Protein AF-W1YGW5-F1 (afdb_monomer)

Radius of gyration: 15.82 Å; Cα contacts (8 Å, |Δi|>4): 30; chains: 1; bounding box: 36×16×42 Å

Solvent-accessible surface area (backbone atoms only — not comparable to full-atom values): 4176 Å² total; per-residue (Å²): 130,88,85,84,85,80,86,55,92,89,42,55,66,61,51,54,48,49,50,51,52,52,54,52,53,54,53,52,53,50,45,56,50,42,57,59,47,46,77,75,44,61,69,68,54,24,55,31,42,53,55,39,54,77,43,66,86,42,77,76,65,42,67,67,46,56,76,54,107

Sequence (69 aa):
GPSWANSLFEDNAEYGYGMYIGVKKIRQQLVELAAKAVETATGELKDALEQWIEFANLGAATRQRSERL

pLDDT: mean 96.87, std 1.94, range [88.25, 98.62]

Mean predicted aligned error: 2.68 Å

Nearest PDB structures (foldseek):
  7mfd-assembly1_D  TM=5.895E-01  e=4.416E+00  Homo sapiens
  5m35-assembly1_B  TM=6.065E-01  e=7.209E+00  Homo sapiens
  4err-assembly1_A  TM=5.132E-01  e=8.663E+00  Vibrio vulnificus
  3kbu-assembly2_B  TM=5.059E-01  e=9.792E+00  Homo sapiens
  3kbt-assembly2_B  TM=5.033E-01  e=9.792E+00  Homo sapiens

Organism: NCBI:txid408170

InterPro domains:
  IPR029061 Thiamin diphosphate-binding fold [SSF52518] (1-59)
  IPR050722 Pyruvate:ferredoxin/flavodoxin oxidoreductase [PTHR32154] (1-68)
  IPR055168 Pyruvate-ferredoxin oxidoreductase, insertion domain [PF22338] (27-54)

Foldseek 3Di:
DDDDDDDDPPCRPVVVVVVVVVVVVVLVVVLVVLVVVLVVDDDQSNVLSVVCNVCSPPPPCNVVSVVSD

Secondary structure (DSSP, 8-state):
--------SS-HHHHHHHHHHHHHHHHHHHHHHHHHHHTT--HHHHHHHHHHHHTTT--TTHHHHHTT-

Structure (mmCIF, N/CA/C/O backbone):
data_AF-W1YGW5-F1
#
_entry.id   AF-W1YGW5-F1
#
loop_
_atom_site.group_PDB
_atom_site.id
_atom_site.type_symbol
_atom_site.label_atom_id
_atom_site.label_alt_id
_atom_site.label_comp_id
_atom_site.label_asym_id
_atom_site.label_entity_id
_atom_site.label_seq_id
_atom_site.pdbx_PDB_ins_code
_atom_site.Cartn_x
_atom_site.Cartn_y
_atom_site.Cartn_z
_atom_site.occupancy
_atom_site.B_iso_or_equiv
_atom_site.auth_seq_id
_atom_site.auth_comp_id
_atom_site.auth_asym_id
_atom_site.auth_atom_id
_atom_site.pdbx_PDB_model_num
ATOM 1 N N . GLY A 1 1 ? -5.538 8.473 -14.544 1.00 90.56 1 GLY A N 1
ATOM 2 C CA . GLY A 1 1 ? -5.147 7.949 -15.868 1.00 90.56 1 GLY A CA 1
ATOM 3 C C . GLY A 1 1 ? -3.946 7.036 -15.712 1.00 90.56 1 GLY A C 1
ATOM 4 O O . GLY A 1 1 ? -3.529 6.845 -14.573 1.00 90.56 1 GLY A O 1
ATOM 5 N N . PRO A 1 2 ? -3.410 6.462 -16.799 1.00 95.19 2 PRO A N 1
ATOM 6 C CA . PRO A 1 2 ? -2.170 5.695 -16.733 1.00 95.19 2 PRO A CA 1
ATOM 7 C C . PRO A 1 2 ? -0.997 6.614 -16.367 1.00 95.19 2 PRO A C 1
ATOM 9 O O . PRO A 1 2 ? -0.851 7.689 -16.949 1.00 95.19 2 PRO A O 1
ATOM 12 N N . SER A 1 3 ? -0.174 6.194 -15.408 1.00 95.62 3 SER A N 1
ATOM 13 C CA . SER A 1 3 ? 1.134 6.809 -15.171 1.00 95.62 3 SER A CA 1
ATOM 14 C C . SER A 1 3 ? 2.115 6.280 -16.212 1.00 95.62 3 SER A C 1
ATOM 16 O O . SER A 1 3 ? 2.113 5.083 -16.497 1.00 95.62 3 SER A O 1
ATOM 18 N N . TRP A 1 4 ? 2.941 7.156 -16.778 1.00 96.38 4 TRP A N 1
ATOM 19 C CA . TRP A 1 4 ? 3.900 6.798 -17.819 1.00 96.38 4 TRP A CA 1
ATOM 20 C C . TRP A 1 4 ? 5.296 7.284 -17.444 1.00 96.38 4 TRP A C 1
ATOM 22 O O . TRP A 1 4 ? 5.455 8.418 -16.992 1.00 96.38 4 TRP A O 1
ATOM 32 N N . ALA A 1 5 ? 6.290 6.425 -17.647 1.00 96.62 5 ALA A N 1
ATOM 33 C CA . ALA A 1 5 ? 7.700 6.755 -17.533 1.00 96.62 5 ALA A CA 1
ATOM 34 C C . ALA A 1 5 ? 8.512 5.825 -18.444 1.00 96.62 5 ALA A C 1
ATOM 36 O O . ALA A 1 5 ? 8.107 4.691 -18.696 1.00 96.62 5 ALA A O 1
ATOM 37 N N . ASN A 1 6 ? 9.652 6.311 -18.923 1.00 96.69 6 ASN A N 1
ATOM 38 C CA . ASN A 1 6 ? 10.590 5.567 -19.753 1.00 96.69 6 ASN A CA 1
ATOM 39 C C . ASN A 1 6 ? 11.985 5.750 -19.150 1.00 96.69 6 ASN A C 1
ATOM 41 O O . ASN A 1 6 ? 12.373 6.889 -18.886 1.00 96.69 6 ASN A O 1
ATOM 45 N N . SER A 1 7 ? 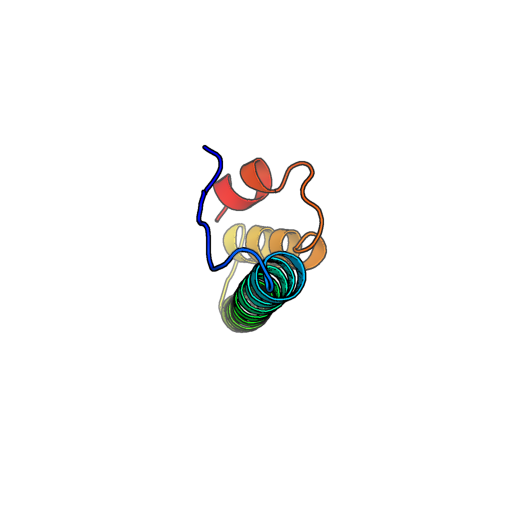12.666 4.637 -18.875 1.00 97.12 7 SER A N 1
ATOM 46 C CA . SER A 1 7 ? 14.042 4.634 -18.378 1.00 97.12 7 SER A CA 1
ATOM 47 C C . SER A 1 7 ? 14.999 4.641 -19.569 1.00 97.12 7 SER A C 1
ATOM 49 O O . SER A 1 7 ? 15.156 5.679 -20.212 1.00 97.12 7 SER A O 1
ATOM 51 N N . LEU A 1 8 ? 15.597 3.499 -19.901 1.00 97.62 8 LEU A N 1
ATOM 5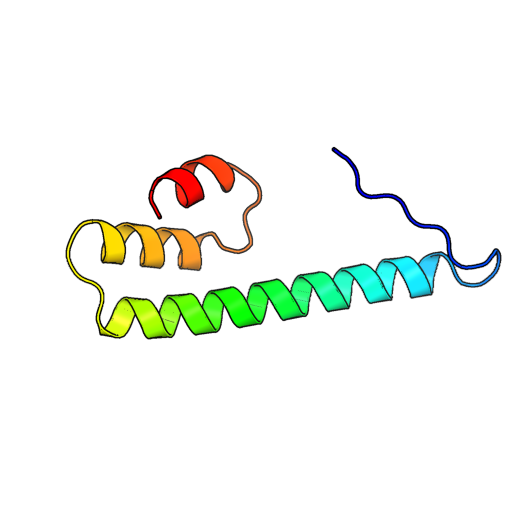2 C CA . LEU A 1 8 ? 16.506 3.317 -21.021 1.00 97.62 8 LEU A CA 1
ATOM 53 C C . LEU A 1 8 ? 16.010 2.187 -21.932 1.00 97.62 8 LEU A C 1
ATOM 55 O O . LEU A 1 8 ? 15.011 1.512 -21.671 1.00 97.62 8 LEU A O 1
ATOM 59 N N . PHE A 1 9 ? 16.692 2.003 -23.060 1.00 97.75 9 PHE A N 1
ATOM 60 C CA . PHE A 1 9 ? 16.314 0.980 -24.033 1.00 97.75 9 PHE A CA 1
ATOM 61 C C . PHE A 1 9 ? 16.553 -0.435 -23.486 1.00 97.75 9 PHE A C 1
ATOM 63 O O . PHE A 1 9 ? 15.773 -1.350 -23.745 1.00 97.75 9 PHE A O 1
ATOM 70 N N . GLU A 1 10 ? 17.625 -0.598 -22.717 1.00 98.06 10 GLU A N 1
ATOM 71 C CA . GLU A 1 10 ? 18.145 -1.869 -22.228 1.00 98.06 10 GLU A CA 1
ATOM 72 C C . GLU A 1 10 ? 17.549 -2.348 -20.895 1.00 98.06 10 GLU A C 1
ATOM 74 O O . GLU A 1 10 ? 17.754 -3.511 -20.560 1.00 98.06 10 GLU A O 1
ATOM 79 N N . ASP A 1 11 ? 16.821 -1.504 -20.150 1.00 98.06 11 ASP A N 1
ATOM 80 C CA . ASP A 1 11 ? 16.413 -1.780 -18.758 1.00 98.06 11 ASP A CA 1
ATOM 81 C C . ASP A 1 11 ? 14.892 -1.722 -18.507 1.00 98.06 11 ASP A C 1
ATOM 83 O O . ASP A 1 11 ? 14.440 -1.688 -17.361 1.00 98.06 11 ASP A O 1
ATOM 87 N N . ASN A 1 12 ? 14.064 -1.697 -19.558 1.00 98.12 12 ASN A N 1
ATOM 88 C CA . ASN A 1 12 ? 12.617 -1.489 -19.412 1.00 98.12 12 ASN A CA 1
ATOM 89 C C . ASN A 1 12 ? 11.934 -2.549 -18.518 1.00 98.12 12 ASN A C 1
ATOM 91 O O . ASN A 1 12 ? 10.966 -2.247 -17.813 1.00 98.12 12 ASN A O 1
ATOM 95 N N . ALA A 1 13 ? 12.437 -3.788 -18.519 1.00 97.81 13 ALA A N 1
ATOM 96 C CA . ALA A 1 13 ? 11.908 -4.853 -17.672 1.00 97.81 13 ALA A CA 1
ATOM 97 C C . ALA A 1 13 ? 12.269 -4.630 -16.195 1.00 97.81 13 ALA A C 1
ATOM 99 O O . ALA A 1 13 ? 11.391 -4.672 -15.330 1.00 97.81 13 ALA A O 1
ATOM 100 N N . GLU A 1 14 ? 13.538 -4.346 -15.908 1.00 98.44 14 GLU A N 1
ATOM 101 C CA . GLU A 1 14 ? 14.064 -4.043 -14.578 1.00 98.44 14 GLU A CA 1
ATOM 102 C C . GLU A 1 14 ? 13.412 -2.784 -14.004 1.00 98.44 14 GLU A C 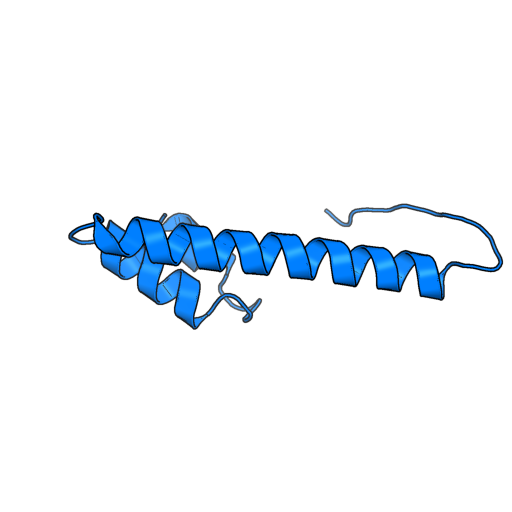1
ATOM 104 O O . GLU A 1 14 ? 13.036 -2.758 -12.830 1.00 98.44 14 GLU A O 1
ATOM 109 N N . TYR A 1 15 ? 13.198 -1.769 -14.842 1.00 98.38 15 TYR A N 1
ATOM 110 C CA . TYR A 1 15 ? 12.532 -0.528 -14.473 1.00 98.38 15 TYR A CA 1
ATOM 111 C C . TYR A 1 15 ? 11.071 -0.764 -14.072 1.00 98.38 15 TYR A C 1
ATOM 113 O O . TYR A 1 15 ? 10.649 -0.370 -12.980 1.00 98.38 15 TYR A O 1
ATOM 121 N N . GLY A 1 16 ? 10.307 -1.487 -14.900 1.00 98.25 16 GLY A N 1
ATOM 122 C CA . GLY A 1 16 ? 8.931 -1.874 -14.581 1.00 98.25 16 GLY A CA 1
ATOM 123 C C . GLY A 1 16 ? 8.838 -2.771 -13.340 1.00 98.25 16 GLY A C 1
ATOM 124 O O . GLY A 1 16 ? 7.936 -2.615 -12.512 1.00 98.25 16 GLY A O 1
ATOM 125 N N . TYR A 1 17 ? 9.804 -3.671 -13.152 1.00 98.38 17 TYR A N 1
ATOM 126 C CA . TYR A 1 17 ? 9.880 -4.509 -11.958 1.00 98.38 17 TYR A CA 1
ATOM 127 C C . TYR A 1 17 ? 10.186 -3.691 -10.694 1.00 98.38 17 TYR A C 1
ATOM 129 O O . TYR A 1 17 ? 9.552 -3.893 -9.654 1.00 98.38 17 TYR A O 1
ATOM 137 N N . GLY A 1 18 ? 11.080 -2.706 -10.791 1.00 98.62 18 GLY A N 1
ATOM 138 C CA . GLY A 1 18 ? 11.355 -1.742 -9.728 1.00 98.62 18 GLY A CA 1
ATOM 139 C C . GLY A 1 18 ? 10.105 -0.956 -9.322 1.00 98.62 18 GLY A C 1
ATOM 140 O O . GLY A 1 18 ? 9.810 -0.843 -8.129 1.00 98.62 18 GLY A O 1
ATOM 141 N N . MET A 1 19 ? 9.307 -0.495 -10.292 1.00 98.44 19 MET A N 1
ATOM 142 C CA . MET A 1 19 ? 8.014 0.147 -10.012 1.00 98.44 19 MET A CA 1
ATOM 143 C C . MET A 1 19 ? 7.058 -0.784 -9.269 1.00 98.44 19 MET A C 1
ATOM 145 O O . MET A 1 19 ? 6.431 -0.370 -8.292 1.00 98.44 19 MET A O 1
ATOM 149 N N . TYR A 1 20 ? 6.956 -2.044 -9.696 1.00 98.00 20 TYR A N 1
ATOM 150 C CA . TYR A 1 20 ? 6.117 -3.032 -9.023 1.00 98.00 20 TYR A CA 1
ATOM 151 C C . TYR A 1 20 ? 6.544 -3.247 -7.564 1.00 98.00 20 TYR A C 1
ATOM 153 O O . TYR A 1 20 ? 5.694 -3.228 -6.669 1.00 98.00 20 TYR A O 1
ATOM 161 N N . ILE A 1 21 ? 7.848 -3.390 -7.299 1.00 98.50 21 ILE A N 1
ATOM 162 C CA . ILE A 1 21 ? 8.380 -3.505 -5.933 1.00 98.50 21 ILE A CA 1
ATOM 163 C C . ILE A 1 21 ? 8.037 -2.256 -5.114 1.00 98.50 21 ILE A C 1
ATOM 165 O O . ILE A 1 21 ? 7.571 -2.381 -3.979 1.00 98.50 21 ILE A O 1
ATOM 169 N N . GLY A 1 22 ? 8.222 -1.063 -5.686 1.00 98.31 22 GLY A N 1
ATOM 170 C CA . GLY A 1 22 ? 7.885 0.203 -5.036 1.00 98.31 22 GLY A CA 1
ATOM 171 C C . GLY A 1 22 ? 6.409 0.275 -4.638 1.00 98.31 22 GLY A C 1
ATOM 172 O O . GLY A 1 22 ? 6.089 0.504 -3.470 1.00 98.31 22 GLY A O 1
ATOM 173 N N . VAL A 1 23 ? 5.498 -0.016 -5.573 1.00 97.56 23 VAL A N 1
ATOM 174 C CA . VAL A 1 23 ? 4.050 -0.057 -5.306 1.00 97.56 23 VAL A CA 1
ATOM 175 C C . VAL A 1 23 ? 3.719 -1.105 -4.246 1.00 97.56 23 VAL A C 1
ATOM 177 O O . VAL A 1 23 ? 2.954 -0.824 -3.323 1.00 97.56 23 VAL A O 1
ATOM 180 N N . LYS A 1 24 ? 4.316 -2.299 -4.326 1.00 97.62 24 LYS A N 1
ATOM 181 C CA . LYS A 1 24 ? 4.118 -3.359 -3.333 1.00 97.62 24 LYS A CA 1
ATOM 182 C C . LYS A 1 24 ? 4.521 -2.898 -1.931 1.00 97.62 24 LYS A C 1
ATOM 184 O O . LYS A 1 24 ? 3.758 -3.120 -0.992 1.00 97.62 24 LYS A O 1
ATOM 189 N N . LYS A 1 25 ? 5.667 -2.225 -1.782 1.00 98.31 25 LYS A N 1
ATOM 190 C CA . LYS A 1 25 ? 6.132 -1.721 -0.482 1.00 98.31 25 LYS A CA 1
ATOM 191 C C . LYS A 1 25 ? 5.182 -0.672 0.095 1.00 98.31 25 LYS A C 1
ATOM 193 O O . LYS A 1 25 ? 4.821 -0.775 1.265 1.00 98.31 25 LYS A O 1
ATOM 198 N N . ILE A 1 26 ? 4.731 0.276 -0.727 1.00 98.19 26 ILE A N 1
ATOM 199 C CA . ILE A 1 26 ? 3.765 1.306 -0.313 1.00 98.19 26 ILE A CA 1
ATOM 200 C C . ILE A 1 26 ? 2.453 0.658 0.150 1.00 98.19 26 ILE A C 1
ATOM 202 O O . ILE A 1 26 ? 1.930 1.007 1.206 1.00 98.19 26 ILE A O 1
AT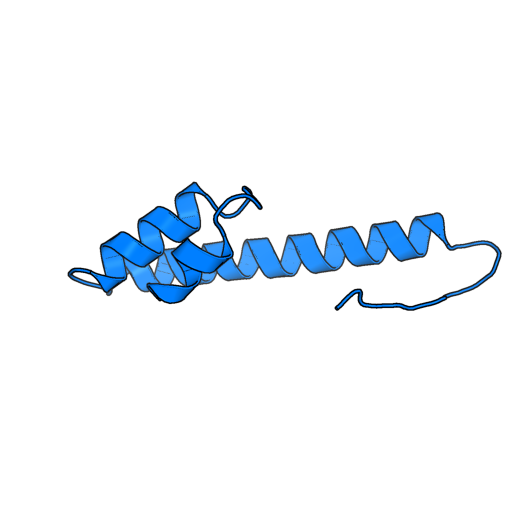OM 206 N N . ARG A 1 27 ? 1.932 -0.331 -0.593 1.00 97.06 27 ARG A N 1
ATOM 207 C CA . ARG A 1 27 ? 0.703 -1.046 -0.205 1.00 97.06 27 ARG A CA 1
ATOM 208 C C . ARG A 1 27 ? 0.855 -1.795 1.117 1.00 97.06 27 ARG A C 1
ATOM 210 O O . ARG A 1 27 ? -0.055 -1.748 1.935 1.00 97.06 27 ARG A O 1
ATOM 217 N N . GLN A 1 28 ? 1.992 -2.454 1.340 1.00 98.12 28 GLN A N 1
ATOM 218 C CA . GLN A 1 28 ? 2.277 -3.139 2.606 1.00 98.12 28 GLN A CA 1
ATOM 219 C C . GLN A 1 28 ? 2.299 -2.161 3.785 1.00 98.12 28 GLN A C 1
ATOM 221 O O . GLN A 1 28 ? 1.640 -2.409 4.789 1.00 98.12 28 GLN A O 1
ATOM 226 N N . GLN A 1 29 ? 2.975 -1.019 3.635 1.00 98.56 29 GLN A N 1
ATOM 227 C CA . GLN A 1 29 ? 2.999 0.024 4.666 1.00 98.56 29 GLN A CA 1
ATOM 228 C C . GLN A 1 29 ? 1.601 0.571 4.968 1.00 98.56 29 GLN A C 1
ATOM 230 O O . GLN A 1 29 ? 1.285 0.843 6.123 1.00 98.56 29 GLN A O 1
ATOM 235 N N . LEU A 1 30 ? 0.749 0.708 3.949 1.00 97.56 30 LEU A N 1
ATOM 236 C CA . LEU A 1 30 ? -0.624 1.164 4.138 1.00 97.56 30 LEU A CA 1
ATOM 237 C C . LEU A 1 30 ? -1.467 0.145 4.920 1.00 97.56 30 LEU A C 1
ATOM 239 O O . LEU A 1 30 ? -2.228 0.544 5.793 1.00 97.56 30 LEU A O 1
ATOM 243 N N . VAL A 1 31 ? -1.293 -1.157 4.665 1.00 97.94 31 VAL A N 1
ATOM 244 C CA . VAL A 1 31 ? -1.936 -2.223 5.454 1.00 97.94 31 VAL A CA 1
ATOM 245 C C . VAL A 1 31 ? -1.453 -2.211 6.903 1.00 97.94 31 VAL A C 1
ATOM 247 O O . VAL A 1 31 ? -2.273 -2.281 7.813 1.00 97.94 31 VAL A O 1
ATOM 250 N N . GLU A 1 32 ? -0.147 -2.069 7.136 1.00 98.50 32 GLU A N 1
ATOM 251 C CA . GLU A 1 32 ? 0.413 -1.951 8.489 1.00 98.50 32 GLU A CA 1
ATOM 252 C C . GLU A 1 32 ? -0.150 -0.731 9.235 1.00 98.50 32 GLU A C 1
ATOM 254 O O . GLU A 1 32 ? -0.465 -0.814 10.422 1.00 98.50 32 GLU A O 1
ATOM 259 N N . LEU A 1 33 ? -0.291 0.405 8.548 1.00 98.31 33 LEU A N 1
ATOM 260 C CA . LEU A 1 33 ? -0.860 1.620 9.125 1.00 98.31 33 LEU A CA 1
ATOM 261 C C . LEU A 1 33 ? -2.355 1.462 9.425 1.00 98.31 33 LEU A C 1
ATOM 263 O O . LEU A 1 33 ? -2.799 1.848 10.503 1.00 98.31 33 LEU A O 1
ATOM 267 N N . ALA A 1 34 ? -3.115 0.869 8.503 1.00 97.75 34 ALA A N 1
ATOM 268 C CA . ALA A 1 34 ? -4.531 0.587 8.701 1.00 97.75 34 ALA A CA 1
ATOM 269 C C . ALA A 1 34 ? -4.745 -0.371 9.883 1.00 97.75 34 ALA A C 1
ATOM 271 O O . ALA A 1 34 ? -5.606 -0.116 10.718 1.00 97.75 34 ALA A O 1
ATOM 272 N N . ALA A 1 35 ? -3.918 -1.413 10.016 1.00 98.25 35 ALA A N 1
ATOM 273 C CA . ALA A 1 35 ? -3.982 -2.343 11.142 1.00 98.25 35 ALA A CA 1
ATOM 274 C C . ALA A 1 35 ? -3.756 -1.636 12.488 1.00 98.25 35 ALA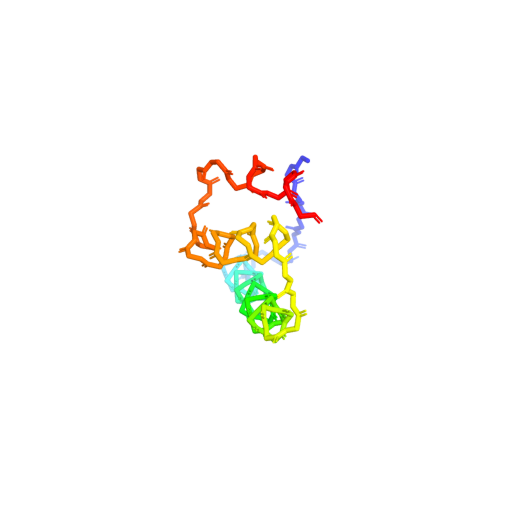 A C 1
ATOM 276 O O . ALA A 1 35 ? -4.508 -1.861 13.429 1.00 98.25 35 ALA A O 1
ATOM 277 N N . LYS A 1 36 ? -2.788 -0.712 12.560 1.00 98.50 36 LYS A N 1
ATOM 278 C CA . LYS A 1 36 ? -2.584 0.132 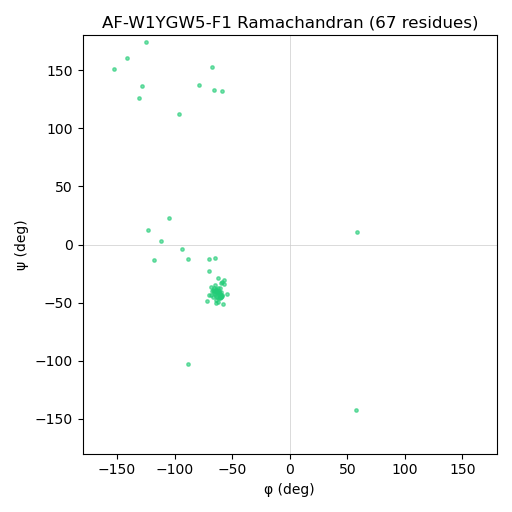13.752 1.00 98.50 36 LYS A CA 1
ATOM 279 C C . LYS A 1 36 ? -3.778 1.047 14.025 1.00 98.50 36 LYS A C 1
ATOM 281 O O . LYS A 1 36 ? -4.151 1.252 15.173 1.00 98.50 36 LYS A O 1
ATOM 286 N N . ALA A 1 37 ? -4.391 1.605 12.982 1.00 97.81 37 ALA A N 1
ATOM 287 C CA . ALA A 1 37 ? -5.568 2.456 13.137 1.00 97.81 37 ALA A CA 1
ATOM 288 C C . ALA A 1 37 ? -6.777 1.672 13.681 1.00 97.81 37 ALA A C 1
ATOM 290 O O . ALA A 1 37 ? -7.490 2.184 14.541 1.00 97.81 37 ALA A O 1
ATOM 291 N N . VAL A 1 38 ? -6.964 0.414 13.261 1.00 98.12 38 VAL A N 1
ATOM 292 C CA . VAL A 1 38 ? -8.029 -0.485 13.753 1.00 98.12 38 VAL A CA 1
ATOM 293 C C . VAL A 1 38 ? -7.975 -0.689 15.272 1.00 98.12 38 VAL A C 1
ATOM 295 O O . VAL A 1 38 ? -9.023 -0.859 15.896 1.00 98.12 38 VAL A O 1
ATOM 298 N N . GLU A 1 39 ? -6.790 -0.625 15.889 1.00 98.00 39 GLU A N 1
ATOM 299 C CA . GLU A 1 39 ? -6.624 -0.786 17.343 1.00 98.00 39 GLU A CA 1
ATOM 300 C C . GLU A 1 39 ? -7.352 0.297 18.153 1.00 98.00 39 GLU A C 1
ATOM 302 O O . GLU A 1 39 ? -7.773 0.046 19.282 1.00 98.00 39 GLU A O 1
ATOM 307 N N . THR A 1 40 ? -7.517 1.493 17.580 1.00 97.56 40 THR A N 1
ATOM 308 C CA . THR A 1 40 ? -8.157 2.642 18.246 1.00 97.56 40 THR A CA 1
ATOM 309 C C . THR A 1 40 ? -9.434 3.118 17.550 1.00 97.56 40 THR A C 1
ATOM 311 O O . THR A 1 40 ? -10.205 3.879 18.137 1.00 97.56 40 THR A O 1
ATOM 314 N N . ALA A 1 41 ? -9.692 2.660 16.323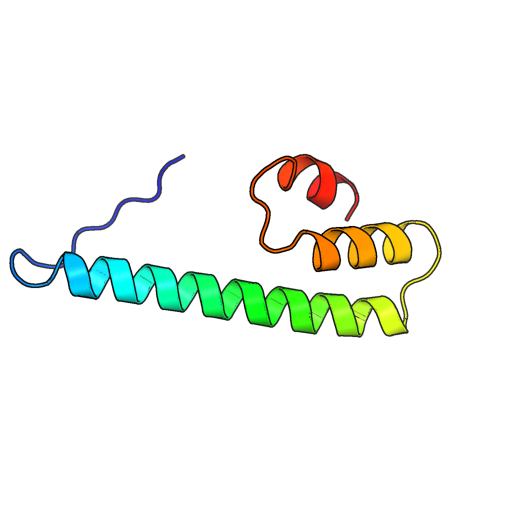 1.00 97.38 41 ALA A N 1
ATOM 315 C CA . ALA A 1 41 ? -10.919 2.944 15.595 1.00 97.38 41 ALA A CA 1
ATOM 316 C C . ALA A 1 41 ? -12.138 2.270 16.244 1.00 97.38 41 ALA A C 1
ATOM 318 O O . ALA A 1 41 ? -12.048 1.222 16.886 1.00 97.38 41 ALA A O 1
ATOM 319 N N . THR A 1 42 ? -13.313 2.863 16.041 1.00 96.88 42 THR A N 1
ATOM 320 C CA . THR A 1 42 ? -14.593 2.335 16.528 1.00 96.88 42 THR A CA 1
ATOM 321 C C . THR A 1 42 ? -15.692 2.546 15.489 1.00 96.88 42 THR A C 1
ATOM 323 O O . THR A 1 42 ? -15.551 3.375 14.587 1.00 96.88 42 THR A O 1
ATOM 326 N N . GLY A 1 43 ? -16.782 1.785 15.616 1.00 96.50 43 GLY A N 1
ATOM 327 C CA . GLY A 1 43 ? -17.946 1.889 14.737 1.00 96.50 43 GLY A CA 1
ATOM 328 C C . GLY A 1 43 ? -17.603 1.673 13.262 1.00 96.50 43 GLY A C 1
ATOM 329 O O . GLY A 1 43 ? -16.734 0.873 12.924 1.00 96.50 43 GLY A O 1
ATOM 330 N N . GLU A 1 44 ? -18.266 2.435 12.395 1.00 96.69 44 GLU A N 1
ATOM 331 C CA . GLU A 1 44 ? -18.172 2.293 10.938 1.00 96.69 44 GLU A CA 1
ATOM 332 C C . GLU A 1 44 ? -16.741 2.428 10.397 1.00 96.69 44 GLU A C 1
ATOM 334 O O . GLU A 1 44 ? -16.374 1.723 9.458 1.00 96.69 44 GLU A O 1
ATOM 339 N N . LEU A 1 45 ? -15.907 3.274 11.013 1.00 96.81 45 LEU A N 1
ATOM 340 C CA . LEU A 1 45 ? -14.512 3.438 10.599 1.00 96.81 45 LEU A CA 1
ATOM 341 C C . LEU A 1 45 ? -13.702 2.157 10.827 1.00 96.81 45 LEU A C 1
ATOM 343 O O . LEU A 1 45 ? -12.877 1.792 9.991 1.00 96.81 45 LEU A O 1
ATOM 347 N N . LYS A 1 46 ? -13.935 1.464 11.949 1.00 98.06 46 LYS A N 1
ATOM 348 C CA . LYS A 1 46 ? -13.253 0.199 12.236 1.00 98.06 46 LYS A CA 1
ATOM 349 C C . LYS A 1 46 ? -13.641 -0.859 11.205 1.00 98.06 46 LYS A C 1
ATOM 351 O O . LYS A 1 46 ? -12.756 -1.459 10.601 1.00 98.06 46 LYS A O 1
ATOM 356 N N . ASP A 1 47 ? -14.937 -0.998 10.943 1.00 97.75 47 ASP A N 1
ATOM 357 C CA . ASP A 1 47 ? -15.463 -1.953 9.963 1.00 97.75 47 ASP A CA 1
ATOM 358 C C . ASP A 1 47 ? -14.935 -1.660 8.546 1.00 97.75 47 ASP A C 1
ATOM 360 O O . ASP A 1 47 ? -14.566 -2.572 7.802 1.00 97.75 47 ASP A O 1
ATOM 364 N N . ALA A 1 48 ? -14.866 -0.380 8.163 1.00 97.69 48 ALA A N 1
ATOM 365 C CA . ALA A 1 48 ? -14.335 0.043 6.871 1.00 97.69 48 ALA A CA 1
ATOM 366 C C . ALA A 1 48 ? -12.835 -0.263 6.731 1.00 97.69 48 ALA A C 1
ATOM 368 O O . ALA A 1 48 ? -12.407 -0.747 5.680 1.00 97.69 48 ALA A O 1
ATOM 369 N N . LEU A 1 49 ? -12.041 -0.033 7.782 1.00 98.19 49 LEU A N 1
ATOM 370 C CA . LEU A 1 49 ? -10.612 -0.352 7.802 1.00 98.19 49 LEU A CA 1
ATOM 371 C C . LEU A 1 49 ? -10.360 -1.862 7.743 1.00 98.19 49 LEU A C 1
ATOM 373 O O . LEU A 1 49 ? -9.531 -2.300 6.946 1.00 98.19 49 LEU A O 1
ATOM 377 N N . GLU A 1 50 ? -11.086 -2.662 8.528 1.00 97.81 50 GLU A N 1
ATOM 378 C CA . GLU A 1 50 ? -10.974 -4.127 8.520 1.00 97.81 50 GLU A CA 1
ATOM 379 C C . GLU A 1 50 ? -11.325 -4.703 7.140 1.00 97.81 50 GLU A C 1
ATOM 381 O O . GLU A 1 50 ? -10.548 -5.473 6.569 1.00 97.81 50 GLU A O 1
ATOM 386 N N . GLN A 1 51 ? -12.427 -4.242 6.540 1.00 97.44 51 GLN A N 1
ATOM 387 C CA . GLN A 1 51 ? -12.814 -4.632 5.183 1.00 97.44 51 GLN A CA 1
ATOM 388 C C . GLN A 1 51 ? -11.792 -4.168 4.132 1.00 97.44 51 GLN A C 1
ATOM 390 O O . GLN A 1 51 ? -11.526 -4.872 3.153 1.00 97.44 51 GLN A O 1
ATOM 395 N N . TRP A 1 52 ? -11.214 -2.975 4.289 1.00 97.88 52 TRP A N 1
ATOM 396 C CA . TRP A 1 52 ? -10.183 -2.499 3.372 1.00 97.88 52 TRP A CA 1
ATOM 397 C C . TRP A 1 52 ? -8.922 -3.371 3.446 1.00 97.88 52 TRP A C 1
ATOM 399 O O . TRP A 1 52 ? -8.387 -3.729 2.395 1.00 97.88 52 TRP A O 1
ATOM 409 N N . ILE A 1 53 ? -8.491 -3.759 4.654 1.00 97.62 53 ILE A N 1
ATOM 410 C CA . ILE A 1 53 ? -7.337 -4.640 4.893 1.00 97.62 53 ILE A CA 1
ATOM 411 C C . ILE A 1 53 ? -7.561 -6.021 4.268 1.00 97.62 53 ILE A C 1
ATOM 413 O O . ILE A 1 53 ? -6.696 -6.497 3.529 1.00 97.62 53 ILE A O 1
ATOM 417 N N . GLU A 1 54 ? -8.717 -6.646 4.514 1.00 97.44 54 GLU A N 1
ATOM 418 C CA . GLU A 1 54 ? -9.058 -7.980 3.996 1.00 97.44 54 GLU A CA 1
ATOM 419 C C . GLU A 1 54 ? -8.915 -8.048 2.467 1.00 97.44 54 GLU A C 1
ATOM 421 O O . GLU A 1 54 ? -8.323 -8.976 1.909 1.00 97.44 54 GLU A O 1
ATOM 426 N N . PHE A 1 55 ? -9.385 -7.007 1.778 1.00 96.75 55 PHE A N 1
ATOM 427 C CA . PHE A 1 55 ? -9.392 -6.931 0.319 1.00 96.75 55 PHE A CA 1
ATOM 428 C C . PHE A 1 55 ? -8.312 -6.000 -0.246 1.00 96.75 55 PHE A C 1
ATOM 430 O O . PHE A 1 55 ? -8.425 -5.534 -1.388 1.00 96.75 55 PHE A O 1
ATOM 437 N N . ALA A 1 56 ? -7.238 -5.754 0.510 1.00 94.94 56 ALA A N 1
ATOM 438 C CA . ALA A 1 56 ? -6.176 -4.820 0.139 1.00 94.94 56 ALA A CA 1
ATOM 439 C C . ALA A 1 56 ? -5.381 -5.247 -1.105 1.00 94.94 56 ALA A C 1
ATOM 441 O O . ALA A 1 56 ? -4.636 -4.441 -1.646 1.00 94.94 56 ALA A O 1
ATOM 442 N N . ASN A 1 57 ? -5.523 -6.477 -1.605 1.00 95.12 57 ASN A N 1
ATOM 443 C CA . ASN A 1 57 ? -4.900 -6.924 -2.861 1.00 95.12 57 ASN A CA 1
ATOM 444 C C . ASN A 1 57 ? -5.911 -7.183 -3.989 1.00 95.12 57 ASN A C 1
ATOM 446 O O . ASN A 1 57 ? -5.523 -7.578 -5.086 1.00 95.12 57 ASN A O 1
ATOM 450 N N . LEU A 1 58 ? -7.200 -6.927 -3.750 1.00 95.94 58 LEU A N 1
ATOM 451 C CA . LEU A 1 58 ? -8.251 -7.105 -4.742 1.00 95.94 58 LEU A CA 1
ATOM 452 C C . LEU A 1 58 ? -8.549 -5.771 -5.436 1.00 95.94 58 LEU A C 1
ATOM 454 O O . LEU A 1 58 ? -9.097 -4.855 -4.830 1.00 95.94 58 LEU A O 1
ATOM 458 N N . GLY A 1 59 ? -8.229 -5.661 -6.727 1.00 92.81 59 GLY A N 1
ATOM 459 C CA . GLY A 1 59 ? -8.539 -4.453 -7.505 1.00 92.81 59 GLY A CA 1
ATOM 460 C C . GLY A 1 59 ? -10.045 -4.211 -7.663 1.00 92.81 59 GLY A C 1
ATOM 461 O O . GLY A 1 59 ? -10.503 -3.068 -7.628 1.00 92.81 59 GLY A O 1
ATOM 462 N N . ALA A 1 60 ? -10.836 -5.282 -7.775 1.00 95.62 60 ALA A N 1
ATOM 463 C CA . ALA A 1 60 ? -12.289 -5.186 -7.855 1.00 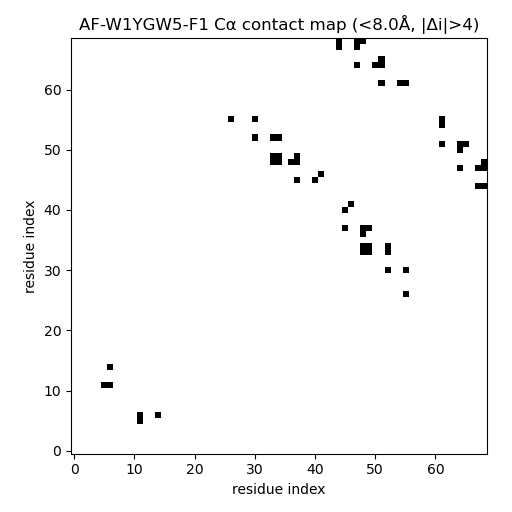95.62 60 ALA A CA 1
ATOM 464 C C . ALA A 1 60 ? -12.860 -4.490 -6.608 1.00 95.62 60 ALA A C 1
ATOM 466 O O . ALA A 1 60 ? -12.492 -4.815 -5.475 1.00 95.62 60 ALA A O 1
ATOM 467 N N . ALA A 1 61 ? -13.747 -3.516 -6.825 1.00 94.38 61 ALA A N 1
ATOM 468 C CA . ALA A 1 61 ? -14.406 -2.727 -5.780 1.00 94.38 61 ALA A CA 1
ATOM 469 C C . ALA A 1 61 ? -13.466 -1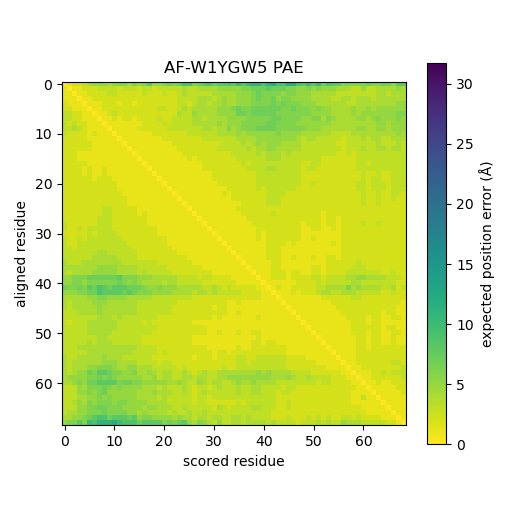.950 -4.824 1.00 94.38 61 ALA A C 1
ATOM 471 O O . ALA A 1 61 ? -13.931 -1.381 -3.839 1.00 94.38 61 ALA A O 1
ATOM 472 N N . THR A 1 62 ? -12.157 -1.850 -5.108 1.00 93.56 62 THR A N 1
ATOM 473 C CA . THR A 1 62 ? -11.210 -1.143 -4.218 1.00 93.56 62 THR A CA 1
ATOM 474 C C . THR A 1 62 ? -11.573 0.324 -4.011 1.00 93.56 62 THR A C 1
ATOM 476 O O . THR A 1 62 ? -11.342 0.850 -2.928 1.00 93.56 62 THR A O 1
ATOM 479 N N . ARG A 1 63 ? -12.158 0.967 -5.031 1.00 93.94 63 ARG A N 1
ATOM 480 C CA . ARG A 1 63 ? -12.593 2.365 -4.971 1.00 93.94 63 ARG A CA 1
ATOM 481 C C . ARG A 1 63 ? -13.802 2.554 -4.054 1.00 93.94 63 ARG A C 1
ATOM 483 O O . ARG A 1 63 ? -13.802 3.453 -3.229 1.00 93.94 63 ARG A O 1
ATOM 490 N N . GLN A 1 64 ? -14.783 1.661 -4.156 1.00 95.69 64 GLN A N 1
ATOM 491 C CA . GLN A 1 64 ? -15.979 1.683 -3.310 1.00 95.69 64 GLN A CA 1
ATOM 492 C C . GLN A 1 64 ? -15.610 1.446 -1.841 1.00 95.69 64 GLN A C 1
ATOM 494 O O . GLN A 1 64 ? -16.127 2.118 -0.960 1.00 95.69 64 GLN A O 1
ATOM 499 N N . ARG A 1 65 ? -14.660 0.536 -1.567 1.00 95.25 65 ARG A N 1
ATOM 500 C CA . ARG A 1 65 ? -14.134 0.340 -0.206 1.00 95.25 65 ARG A CA 1
ATOM 501 C C . ARG A 1 65 ? -13.432 1.588 0.327 1.00 95.25 65 ARG A C 1
ATOM 503 O O . ARG A 1 65 ? -13.627 1.926 1.484 1.00 95.25 65 ARG A O 1
ATOM 510 N N . SER A 1 66 ? -12.647 2.284 -0.502 1.00 92.88 66 SER A N 1
ATOM 511 C CA . SER A 1 66 ? -11.973 3.517 -0.073 1.00 92.88 66 SER A CA 1
ATOM 512 C C . SER A 1 66 ? -12.911 4.703 0.143 1.00 92.88 66 SER A C 1
ATOM 514 O O . SER A 1 66 ? -12.545 5.603 0.875 1.00 92.88 66 SER A O 1
ATOM 516 N N . GLU A 1 67 ? -14.101 4.721 -0.462 1.00 95.81 67 GLU A N 1
ATOM 517 C CA . GLU A 1 67 ? -15.103 5.779 -0.229 1.00 95.81 67 GLU A CA 1
ATOM 518 C C . GLU A 1 67 ? -15.734 5.703 1.174 1.00 95.81 67 GLU A C 1
ATOM 520 O O . GLU A 1 67 ? -16.403 6.642 1.593 1.00 95.81 67 GLU A O 1
ATOM 525 N N . ARG A 1 68 ? -15.521 4.591 1.892 1.00 94.06 68 ARG A N 1
ATOM 526 C CA . ARG A 1 68 ? -15.980 4.372 3.272 1.00 94.06 68 ARG A CA 1
ATOM 527 C C . ARG A 1 68 ? -14.932 4.739 4.335 1.00 94.06 68 ARG A C 1
ATOM 529 O O . ARG A 1 68 ? -15.222 4.584 5.518 1.00 94.06 68 ARG A O 1
ATOM 536 N N . LEU A 1 69 ? -13.724 5.138 3.920 1.00 88.25 69 LEU A N 1
ATOM 537 C CA . LEU A 1 69 ? -12.603 5.552 4.777 1.00 88.25 69 LEU A CA 1
ATOM 538 C C . LEU A 1 69 ? -12.483 7.076 4.797 1.00 88.25 69 LEU A C 1
ATOM 540 O O . LEU A 1 69 ? -12.192 7.612 5.888 1.00 88.25 69 LEU A O 1
#